Protein AF-A0A382IBW3-F1 (afdb_monomer)

Radius of gyration: 23.5 Å; Cα contacts (8 Å, |Δi|>4): 109; chains: 1; bounding box: 41×31×67 Å

Solvent-accessible surface area (backbone atoms only — not comparable to full-atom values): 7591 Å² total; per-residue (Å²): 132,86,70,84,77,86,42,58,63,42,94,81,32,75,59,44,98,86,70,44,69,40,61,47,77,66,56,49,70,69,58,8,51,48,45,8,62,78,67,75,42,59,65,67,54,11,40,55,37,27,43,69,71,44,50,81,84,43,45,59,57,68,79,59,68,46,67,89,78,70,56,69,70,66,66,77,42,88,63,37,59,59,53,50,53,54,49,51,51,34,61,76,69,68,48,90,46,72,70,86,51,53,92,49,74,68,27,48,51,52,40,52,50,53,53,51,51,36,50,75,74,74,41,86,69,84

InterPro domains:
  IPR038763 DHH phosphoesterase superfamily [SSF64182] (71-125)
  IPR051673 Single-stranded-DNA-specific exonuclease RecJ [PTHR30255] (20-125)

pLDDT: mean 91.4, std 11.99, range [34.56, 98.06]

Secondary structure (DSSP, 8-state):
------PPBSTT-SS-TTS---BPPP--HHHHHHHHHHTT--HHHHHHHHHTT--TTTHHHHHS--HHHHS--GGGSTTHHHHHHHHHHHHHTT--------SSHHHHHHHHHHHHHHHHTT----

Sequence (126 aa):
VIKDATGHKVFGVAQSISRKKWIERPYEPRAALGLAQQFNLPALMGRLLSSRGIDAEGVNSYLNPKLNTLLPDPLHLLGMKDGLNRLLDAVKKGQNIAVFGDYDVDGATSSALIYRYFLAIGIKIR

Foldseek 3Di:
DPDDQPADFPPPPCQDPVRDTRGDQDFDQVQLVVLCVVVVHDSVVSRVCRSVVHGNVRVCCVVPPDCVVPPDDCVVPPCPVVVVVVVVVCVVVVHAAEQAFDPDPVRVVVSVVVCVVCVVVVHHHD

Structure (mmCIF, N/CA/C/O backbone):
data_AF-A0A382IBW3-F1
#
_entry.id   AF-A0A382IBW3-F1
#
loop_
_atom_site.group_PDB
_atom_site.id
_atom_site.type_symbol
_atom_site.label_atom_id
_atom_site.label_alt_id
_atom_site.label_comp_id
_atom_site.label_asym_id
_atom_site.label_entity_id
_atom_site.label_seq_id
_atom_site.pdbx_PDB_ins_code
_atom_site.Cartn_x
_atom_site.Cartn_y
_atom_site.Cartn_z
_atom_site.occupancy
_atom_site.B_iso_or_equiv
_atom_site.auth_seq_id
_atom_site.auth_comp_id
_atom_site.auth_asym_id
_atom_site.auth_atom_id
_atom_site.pdbx_PDB_model_num
ATOM 1 N N . VAL A 1 1 ? 0.563 14.742 -15.117 1.00 34.56 1 VAL A N 1
ATOM 2 C CA . VAL A 1 1 ? 0.759 15.282 -16.484 1.00 34.56 1 VAL A CA 1
ATOM 3 C C . VAL A 1 1 ? 1.734 14.371 -17.212 1.00 34.56 1 VAL A C 1
ATOM 5 O O . VAL A 1 1 ? 2.926 14.422 -16.936 1.00 34.56 1 VAL A O 1
ATOM 8 N N . ILE A 1 2 ? 1.228 13.449 -18.034 1.00 38.47 2 ILE A N 1
ATOM 9 C CA . ILE A 1 2 ? 2.074 12.588 -18.872 1.00 38.47 2 ILE A CA 1
ATOM 10 C C . ILE A 1 2 ? 2.624 13.505 -19.966 1.00 38.47 2 ILE A C 1
ATOM 12 O O . ILE A 1 2 ? 1.882 13.880 -20.869 1.00 38.47 2 ILE A O 1
ATOM 16 N N . LYS A 1 3 ? 3.878 13.949 -19.816 1.00 36.84 3 LYS A N 1
ATOM 17 C CA . LYS A 1 3 ? 4.618 14.639 -20.882 1.00 36.84 3 LYS A CA 1
ATOM 18 C C . LYS A 1 3 ? 4.554 13.769 -22.138 1.00 36.84 3 LYS A C 1
ATOM 20 O O . LYS A 1 3 ? 4.667 12.551 -22.010 1.00 36.84 3 LYS A O 1
ATOM 25 N N . ASP A 1 4 ? 4.324 14.398 -23.289 1.00 41.97 4 ASP A N 1
ATOM 26 C CA . ASP A 1 4 ? 4.126 13.769 -24.597 1.00 41.97 4 ASP A CA 1
ATOM 27 C C . ASP A 1 4 ? 4.910 12.466 -24.750 1.00 41.97 4 ASP A C 1
ATOM 29 O O . ASP A 1 4 ? 6.131 12.455 -24.902 1.00 41.97 4 ASP A O 1
ATOM 33 N N . ALA A 1 5 ? 4.189 11.346 -24.677 1.00 48.56 5 ALA A N 1
ATOM 34 C CA . ALA A 1 5 ? 4.763 10.037 -24.901 1.00 48.56 5 ALA A CA 1
ATOM 35 C C . ALA A 1 5 ? 5.061 9.908 -26.399 1.00 48.56 5 ALA A C 1
ATOM 37 O O . ALA A 1 5 ? 4.234 9.435 -27.178 1.00 48.56 5 ALA A O 1
ATOM 38 N N . THR A 1 6 ? 6.272 10.294 -26.789 1.00 54.78 6 THR A N 1
ATOM 39 C CA . THR A 1 6 ? 6.933 9.969 -28.063 1.00 54.78 6 THR A CA 1
ATOM 40 C C . THR A 1 6 ? 7.249 8.468 -28.186 1.00 54.78 6 THR A C 1
ATOM 42 O O . THR A 1 6 ? 8.174 8.068 -28.886 1.00 54.78 6 THR A O 1
ATOM 45 N N . GLY A 1 7 ? 6.501 7.614 -27.480 1.00 63.50 7 GLY A N 1
ATOM 46 C CA . GLY A 1 7 ? 6.745 6.182 -27.407 1.00 63.50 7 GLY A CA 1
ATOM 47 C C . GLY A 1 7 ? 6.364 5.469 -28.701 1.00 63.50 7 GLY A C 1
ATOM 48 O O . GLY A 1 7 ? 5.449 5.874 -29.426 1.00 63.50 7 GLY A O 1
ATOM 49 N N . HIS A 1 8 ? 7.076 4.382 -28.979 1.00 75.62 8 HIS A N 1
ATOM 50 C CA . HIS A 1 8 ? 6.864 3.548 -30.154 1.00 75.62 8 HIS A CA 1
ATOM 51 C C . HIS A 1 8 ? 5.426 2.995 -30.173 1.00 75.62 8 HIS A C 1
ATOM 53 O O . HIS A 1 8 ? 4.948 2.424 -29.187 1.00 75.62 8 HIS A O 1
ATOM 59 N N . LYS A 1 9 ? 4.718 3.184 -31.295 1.00 85.44 9 LYS A N 1
ATOM 60 C CA . LYS A 1 9 ? 3.370 2.632 -31.498 1.00 85.44 9 LYS A CA 1
ATOM 61 C C . LYS A 1 9 ? 3.462 1.113 -31.589 1.00 85.44 9 LYS A C 1
ATOM 63 O O . LYS A 1 9 ? 4.294 0.591 -32.326 1.00 85.44 9 LYS A O 1
ATOM 68 N N . VAL A 1 10 ? 2.589 0.403 -30.888 1.00 86.56 10 VAL A N 1
ATOM 69 C CA . VAL A 1 10 ? 2.633 -1.067 -30.835 1.00 86.56 10 VAL A CA 1
ATOM 70 C C . VAL A 1 10 ? 1.550 -1.662 -31.727 1.00 86.56 10 VAL A C 1
ATOM 72 O O . VAL A 1 10 ? 0.471 -1.087 -31.872 1.00 86.56 10 VAL A O 1
ATOM 75 N N . PHE A 1 11 ? 1.848 -2.804 -32.352 1.00 87.31 11 PHE A N 1
ATOM 76 C CA . PHE A 1 11 ? 0.924 -3.564 -33.208 1.00 87.31 11 PHE A CA 1
ATOM 77 C C . PHE A 1 11 ? 0.314 -2.764 -34.374 1.00 87.31 11 PHE A C 1
ATOM 79 O O . PHE A 1 11 ? -0.774 -3.076 -34.844 1.00 87.31 11 PHE A O 1
ATOM 86 N N . GLY A 1 12 ? 0.982 -1.695 -34.822 1.00 84.00 12 GLY A N 1
ATOM 87 C CA . GLY A 1 12 ? 0.462 -0.808 -35.870 1.00 84.00 12 GLY A CA 1
ATOM 88 C C . GLY A 1 12 ? -0.753 0.030 -35.450 1.00 84.00 12 GLY A C 1
ATOM 89 O O . GLY A 1 12 ? -1.315 0.752 -36.273 1.00 84.00 12 GLY A O 1
ATOM 90 N N . VAL A 1 13 ? -1.158 -0.005 -34.175 1.00 86.12 13 VAL A N 1
ATOM 91 C CA . VAL A 1 13 ? -2.368 0.677 -33.698 1.00 86.12 13 VAL A CA 1
ATOM 92 C C . VAL A 1 13 ? -2.049 2.131 -33.350 1.00 86.12 13 VAL A C 1
ATOM 94 O O . VAL A 1 13 ? -1.813 2.505 -32.198 1.00 86.12 13 VAL A O 1
ATOM 97 N N . ALA A 1 14 ? -2.064 2.987 -34.374 1.00 84.62 14 ALA A N 1
ATOM 98 C CA . ALA A 1 14 ? -1.959 4.435 -34.195 1.00 84.62 14 ALA A CA 1
ATOM 99 C C . ALA A 1 14 ? -3.211 5.040 -33.532 1.00 84.62 14 ALA A C 1
ATOM 101 O O . ALA A 1 14 ? -3.095 6.040 -32.823 1.00 84.62 14 ALA A O 1
ATOM 102 N N . GLN A 1 15 ? -4.382 4.435 -33.751 1.00 90.06 15 GLN A N 1
ATOM 103 C CA . GLN A 1 15 ? -5.657 4.837 -33.165 1.00 90.06 15 GLN A CA 1
ATOM 104 C C . GLN A 1 15 ? -6.586 3.618 -33.062 1.00 90.06 15 GLN A C 1
ATOM 106 O O . GLN A 1 15 ? -6.853 2.955 -34.059 1.00 90.06 15 GLN A O 1
ATOM 111 N N . SER A 1 16 ? -7.0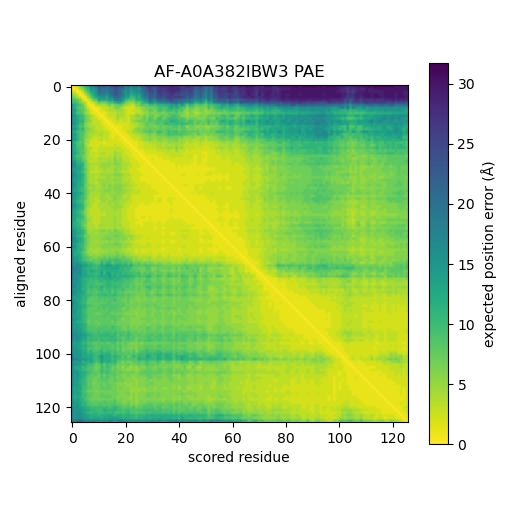63 3.310 -31.856 1.00 90.69 16 SER A N 1
ATOM 112 C CA . SER A 1 16 ? -8.048 2.250 -31.616 1.00 90.69 16 SER A CA 1
ATOM 113 C C . SER A 1 16 ? -9.466 2.699 -31.985 1.00 90.69 16 SER A C 1
ATOM 115 O O . SER A 1 16 ? -9.728 3.888 -32.174 1.00 90.69 16 SER A O 1
ATOM 117 N N . ILE A 1 17 ? -10.416 1.759 -31.965 1.00 92.81 17 ILE A N 1
ATOM 118 C CA . ILE A 1 17 ? -11.850 2.040 -32.160 1.00 92.81 17 ILE A CA 1
ATOM 119 C C . ILE A 1 17 ? -12.394 3.061 -31.139 1.00 92.81 17 ILE A C 1
ATOM 121 O O . ILE A 1 17 ? -13.223 3.904 -31.462 1.00 92.81 17 ILE A O 1
ATOM 125 N N . SER A 1 18 ? -11.849 3.054 -29.918 1.00 94.31 18 SER A N 1
ATOM 126 C CA . SER A 1 18 ? -12.145 4.003 -28.836 1.00 94.31 18 SER A CA 1
ATOM 127 C C . SER A 1 18 ? -11.257 5.257 -28.859 1.00 94.31 18 SER A C 1
ATOM 129 O O . SER A 1 18 ? -11.183 5.992 -27.872 1.00 94.31 18 SER A O 1
ATOM 131 N N . ARG A 1 19 ? -10.563 5.510 -29.978 1.00 91.69 19 ARG A N 1
ATOM 132 C CA . ARG A 1 19 ? -9.650 6.644 -30.208 1.00 91.69 19 ARG A CA 1
ATOM 133 C C . ARG A 1 19 ? -8.458 6.708 -29.241 1.00 91.69 19 ARG A C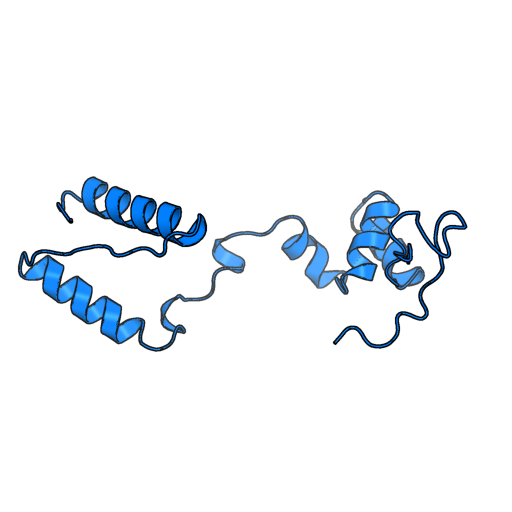 1
ATOM 135 O O . ARG A 1 19 ? -7.919 7.785 -28.992 1.00 91.69 19 ARG A O 1
ATOM 142 N N . LYS A 1 20 ? -8.021 5.570 -28.698 1.00 90.00 20 LYS A N 1
ATOM 143 C CA . LYS A 1 20 ? -6.830 5.465 -27.835 1.00 90.00 20 LYS A CA 1
ATOM 144 C C . LYS A 1 20 ? -5.596 5.085 -28.654 1.00 90.00 20 LYS A C 1
ATOM 146 O O . LYS A 1 20 ? -5.701 4.396 -29.663 1.00 90.00 20 LYS A O 1
ATOM 151 N N . LYS A 1 21 ? -4.418 5.518 -28.204 1.00 89.94 21 LYS A N 1
ATOM 152 C CA . LYS A 1 21 ? -3.123 5.141 -28.791 1.00 89.94 21 LYS A CA 1
ATOM 153 C C . LYS A 1 21 ? -2.534 3.974 -28.007 1.00 89.94 21 LYS A C 1
ATOM 155 O O . LYS A 1 21 ? -2.599 3.981 -26.779 1.00 89.94 21 LYS A O 1
ATOM 160 N N . TRP A 1 22 ? -1.956 3.004 -28.705 1.00 91.75 22 TRP A N 1
ATOM 161 C CA . TRP A 1 22 ? -1.236 1.898 -28.078 1.00 91.75 22 TRP A CA 1
ATOM 162 C C . TRP A 1 22 ? 0.251 2.214 -28.139 1.00 91.75 22 TRP A C 1
ATOM 164 O O . TRP A 1 22 ? 0.852 2.213 -29.212 1.00 91.75 22 TRP A O 1
ATOM 174 N N . ILE A 1 23 ? 0.814 2.559 -26.987 1.00 90.88 23 ILE A N 1
ATOM 175 C CA . ILE A 1 23 ? 2.178 3.066 -26.868 1.00 90.88 23 ILE A CA 1
ATOM 176 C C . ILE A 1 23 ? 2.949 2.130 -25.952 1.00 90.88 23 ILE A C 1
ATOM 178 O O . ILE A 1 23 ? 2.485 1.813 -24.854 1.00 90.88 23 ILE A O 1
ATOM 182 N N . GLU A 1 24 ? 4.122 1.693 -26.399 1.00 88.62 24 GLU A N 1
ATOM 183 C CA . GLU A 1 24 ? 5.020 0.927 -25.549 1.00 88.62 24 GLU A CA 1
ATOM 184 C C . GLU A 1 24 ? 5.616 1.834 -24.476 1.00 88.62 24 GLU A C 1
ATOM 186 O O . GLU A 1 24 ? 6.072 2.947 -24.758 1.00 88.62 24 GLU A O 1
ATOM 191 N N . ARG A 1 25 ? 5.628 1.355 -23.230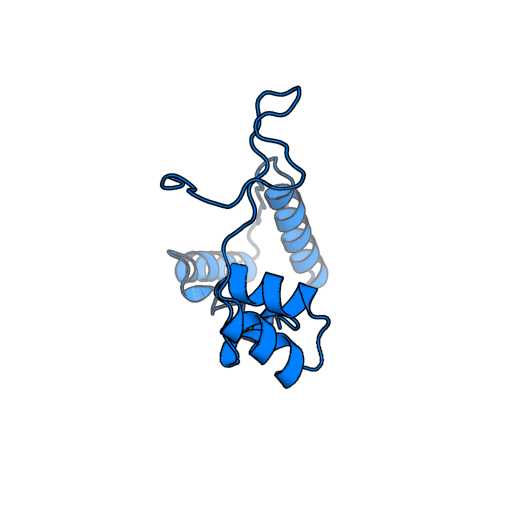 1.00 90.94 25 ARG A N 1
ATOM 192 C CA . ARG A 1 25 ? 6.319 2.060 -22.156 1.00 90.94 25 ARG A CA 1
ATOM 193 C C . ARG A 1 25 ? 7.828 2.021 -22.443 1.00 90.94 25 ARG A C 1
ATOM 195 O O . ARG A 1 25 ? 8.355 0.922 -22.623 1.00 90.94 25 ARG A O 1
ATOM 202 N N . PRO A 1 26 ? 8.524 3.172 -22.483 1.00 92.00 26 PRO A N 1
ATOM 203 C CA . PRO A 1 26 ? 9.956 3.197 -22.754 1.00 92.00 26 PRO A CA 1
ATOM 204 C C . PRO A 1 26 ? 10.725 2.429 -21.674 1.00 92.00 26 PRO A C 1
ATOM 206 O O . PRO A 1 26 ? 10.319 2.399 -20.510 1.00 92.00 26 PRO A O 1
ATOM 209 N N . TYR A 1 27 ? 11.826 1.803 -22.075 1.00 94.00 27 TYR A N 1
ATOM 210 C CA . TYR A 1 27 ? 12.746 1.068 -21.212 1.00 94.00 27 TYR A CA 1
ATOM 211 C C . TYR A 1 27 ? 14.155 1.133 -21.805 1.00 94.00 27 TYR A C 1
ATOM 213 O O . TYR A 1 27 ? 14.305 1.349 -23.006 1.00 94.00 27 TYR A O 1
ATOM 221 N N . GLU A 1 28 ? 15.172 0.897 -20.980 1.00 95.56 28 GLU A N 1
ATOM 222 C CA . GLU A 1 28 ? 16.572 0.876 -21.406 1.00 95.56 28 GLU A CA 1
ATOM 223 C C . GLU A 1 28 ? 16.981 -0.550 -21.804 1.00 95.56 28 GLU A C 1
ATOM 225 O O . GLU A 1 28 ? 17.080 -1.417 -20.929 1.00 95.56 28 GLU A O 1
ATOM 230 N N . PRO A 1 29 ? 17.237 -0.853 -23.095 1.00 95.38 29 PRO A N 1
ATOM 231 C CA . PRO A 1 29 ? 17.435 -2.232 -23.547 1.00 95.38 29 PRO A CA 1
ATOM 232 C C . PRO A 1 29 ? 18.622 -2.942 -22.896 1.00 95.38 29 PRO A C 1
ATOM 234 O O . PRO A 1 29 ? 18.529 -4.127 -22.574 1.00 95.38 29 PRO A O 1
ATOM 237 N N . ARG A 1 30 ? 19.724 -2.217 -22.666 1.00 96.50 30 ARG A N 1
ATOM 238 C CA . ARG A 1 30 ? 20.919 -2.768 -22.009 1.00 96.50 30 ARG A CA 1
ATOM 239 C C . ARG A 1 30 ? 20.645 -3.105 -20.547 1.00 96.50 30 ARG A C 1
ATOM 241 O O . ARG A 1 30 ? 20.981 -4.201 -20.111 1.00 96.50 30 ARG A O 1
ATOM 248 N N . ALA A 1 31 ? 19.990 -2.196 -19.824 1.00 95.88 31 ALA A N 1
ATOM 249 C CA . ALA A 1 31 ? 19.590 -2.436 -18.443 1.00 95.88 31 ALA A CA 1
ATOM 250 C C . ALA A 1 31 ? 18.609 -3.613 -18.362 1.00 95.88 31 ALA A C 1
ATOM 252 O O . ALA A 1 31 ? 18.826 -4.536 -17.589 1.00 95.88 31 ALA A O 1
ATOM 253 N N . ALA A 1 32 ? 17.585 -3.644 -19.218 1.00 97.44 32 ALA A N 1
ATOM 254 C CA . ALA A 1 32 ? 16.610 -4.730 -19.267 1.00 97.44 32 ALA A CA 1
ATOM 255 C C . ALA A 1 32 ? 17.249 -6.109 -19.488 1.00 97.44 32 ALA A C 1
ATOM 257 O O . ALA A 1 32 ? 16.889 -7.064 -18.799 1.00 97.44 32 ALA A O 1
ATOM 258 N N . LEU A 1 33 ? 18.196 -6.219 -20.428 1.00 97.88 33 LEU A N 1
ATOM 259 C CA . LEU A 1 33 ? 18.924 -7.466 -20.669 1.00 97.88 33 LEU A CA 1
ATOM 260 C C . LEU A 1 33 ? 19.786 -7.856 -19.462 1.00 97.88 33 LEU A C 1
ATOM 262 O O . LEU A 1 33 ? 19.750 -9.014 -19.048 1.00 97.88 33 LEU A O 1
ATOM 266 N N . GLY A 1 34 ? 20.502 -6.890 -18.877 1.00 97.56 34 GLY A N 1
ATOM 267 C CA . GLY A 1 34 ? 21.316 -7.106 -17.681 1.00 97.56 34 GLY A CA 1
ATOM 268 C C . GLY A 1 34 ? 20.490 -7.622 -16.503 1.00 97.56 34 GLY A C 1
ATOM 269 O O . GLY A 1 34 ? 20.847 -8.632 -15.906 1.00 97.56 34 GLY A O 1
ATOM 270 N N . LEU A 1 35 ? 19.333 -7.007 -16.233 1.00 98.00 35 LEU A N 1
ATOM 271 C CA . LEU A 1 35 ? 18.409 -7.449 -15.183 1.00 98.00 35 LEU A CA 1
ATOM 272 C C . LEU A 1 35 ? 17.870 -8.860 -15.449 1.00 98.00 35 LEU A C 1
ATOM 274 O O . LEU A 1 35 ? 17.803 -9.677 -14.534 1.00 98.00 35 LEU A O 1
ATOM 278 N N . ALA A 1 36 ? 17.498 -9.171 -16.695 1.00 98.06 36 ALA A N 1
ATOM 279 C CA . ALA A 1 36 ? 17.011 -10.504 -17.043 1.00 98.06 36 ALA A CA 1
ATOM 280 C C . ALA A 1 36 ? 18.077 -11.583 -16.791 1.00 98.06 36 ALA A C 1
ATOM 282 O O . ALA A 1 36 ? 17.784 -12.609 -16.183 1.00 98.06 36 ALA A O 1
ATOM 283 N N . GLN A 1 37 ? 19.319 -11.333 -17.208 1.00 97.75 37 GLN A N 1
ATOM 284 C CA . GLN A 1 37 ? 20.427 -12.273 -17.032 1.00 97.75 37 GLN A CA 1
ATOM 285 C C . GLN A 1 37 ? 20.844 -12.408 -15.565 1.00 97.75 37 GLN A C 1
ATOM 287 O O . GLN A 1 37 ? 20.929 -13.522 -15.055 1.00 97.75 37 GLN A O 1
ATOM 292 N N . GLN A 1 38 ? 21.061 -11.285 -14.876 1.00 97.62 38 GLN A N 1
ATOM 293 C CA . GLN A 1 38 ? 21.551 -11.258 -13.497 1.00 97.62 38 GLN A CA 1
ATOM 294 C C . GLN A 1 38 ? 20.605 -11.968 -12.524 1.00 97.62 38 GLN A C 1
ATOM 296 O O . GLN A 1 38 ? 21.063 -12.647 -11.608 1.00 97.62 38 GLN A O 1
ATOM 301 N N . PHE A 1 39 ? 19.293 -11.825 -12.722 1.00 97.19 39 PHE A N 1
ATOM 302 C CA . PHE A 1 39 ? 18.279 -12.386 -11.828 1.00 97.19 39 PHE A CA 1
ATOM 303 C C . PHE A 1 39 ? 17.628 -13.665 -12.375 1.00 97.19 39 PHE A C 1
ATOM 305 O O . PHE A 1 39 ? 16.637 -14.126 -11.812 1.00 97.19 39 PHE A O 1
ATOM 312 N N . ASN A 1 40 ? 18.172 -14.241 -13.456 1.00 97.31 40 ASN A N 1
ATOM 313 C CA . ASN A 1 40 ? 17.633 -15.423 -14.137 1.00 97.31 40 ASN A CA 1
ATOM 314 C C . ASN A 1 40 ? 16.123 -15.302 -14.439 1.00 97.31 40 ASN A C 1
ATOM 316 O O . ASN A 1 40 ? 15.326 -16.204 -14.170 1.00 97.31 40 ASN A O 1
ATOM 320 N N . LEU A 1 41 ? 15.721 -14.140 -14.958 1.00 97.00 41 LEU A N 1
ATOM 321 C CA . LEU A 1 41 ? 14.336 -13.810 -15.274 1.00 97.00 41 LEU A CA 1
ATOM 322 C C . LEU A 1 41 ? 14.080 -13.914 -16.785 1.00 97.00 41 LEU A C 1
ATOM 324 O O . LEU A 1 41 ? 14.976 -13.652 -17.592 1.00 97.00 41 LEU A O 1
ATOM 328 N N . PRO A 1 42 ? 12.833 -14.185 -17.209 1.00 97.94 42 PRO A N 1
ATOM 329 C CA . PRO A 1 42 ? 12.449 -14.051 -18.609 1.00 97.94 42 PRO A CA 1
ATOM 330 C C . PRO A 1 42 ? 12.764 -12.650 -19.154 1.00 97.94 42 PRO A C 1
ATOM 332 O O . PRO A 1 42 ? 12.580 -11.651 -18.457 1.00 97.94 42 PRO A O 1
ATOM 335 N N . ALA A 1 43 ? 13.142 -12.544 -20.432 1.00 96.38 43 ALA A N 1
ATOM 336 C CA . ALA A 1 43 ? 13.485 -11.260 -21.060 1.00 96.38 43 ALA A CA 1
ATOM 337 C C . ALA A 1 43 ? 12.381 -10.193 -20.905 1.00 96.38 43 ALA A C 1
ATOM 339 O O . ALA A 1 43 ? 12.666 -9.013 -20.702 1.00 96.38 43 ALA A O 1
ATOM 340 N N . LEU A 1 44 ? 11.108 -10.609 -20.938 1.00 95.62 44 LEU A N 1
ATOM 341 C CA . LEU A 1 44 ? 9.969 -9.723 -20.694 1.00 95.62 44 LEU A CA 1
ATOM 342 C C . LEU A 1 44 ? 10.008 -9.092 -19.293 1.00 95.62 44 LEU A C 1
ATOM 344 O O . LEU A 1 44 ? 9.707 -7.910 -19.156 1.00 95.62 44 LEU A O 1
ATOM 348 N N . MET A 1 45 ? 10.417 -9.842 -18.269 1.00 97.31 45 MET A N 1
ATOM 349 C CA . MET A 1 45 ? 10.527 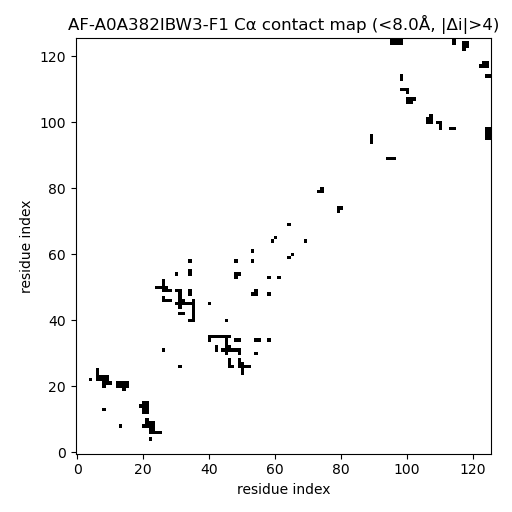-9.328 -16.902 1.00 97.31 45 MET A CA 1
ATOM 350 C C . MET A 1 45 ? 11.627 -8.275 -16.789 1.00 97.31 45 MET A C 1
ATOM 352 O O . MET A 1 45 ? 11.382 -7.219 -16.214 1.00 97.31 45 MET A O 1
ATOM 356 N N . GLY A 1 46 ? 12.789 -8.494 -17.413 1.00 97.50 46 GLY A N 1
ATOM 357 C CA . GLY A 1 46 ? 13.848 -7.481 -17.476 1.00 97.50 46 GLY A CA 1
ATOM 358 C C . GLY A 1 46 ? 13.379 -6.176 -18.132 1.00 97.50 46 GLY A C 1
ATOM 359 O O . GLY A 1 46 ? 13.610 -5.088 -17.601 1.00 97.50 46 GLY A O 1
ATOM 360 N N . ARG A 1 47 ? 12.625 -6.271 -19.239 1.00 96.25 47 ARG A N 1
ATOM 361 C CA . ARG A 1 47 ? 12.001 -5.105 -19.900 1.00 96.25 47 ARG A CA 1
ATOM 362 C C . ARG A 1 47 ? 11.007 -4.394 -18.983 1.00 96.25 47 ARG A C 1
ATOM 364 O O . ARG A 1 47 ? 11.037 -3.171 -18.870 1.00 96.25 47 ARG A O 1
ATOM 371 N N . LEU A 1 48 ? 10.146 -5.152 -18.305 1.00 96.44 48 LEU A N 1
ATOM 372 C CA . LEU A 1 48 ? 9.142 -4.624 -17.384 1.00 96.44 48 LEU A CA 1
ATOM 373 C C . LEU A 1 48 ? 9.762 -3.921 -16.171 1.00 96.44 48 LEU A C 1
ATOM 375 O O . LEU A 1 48 ? 9.244 -2.875 -15.774 1.00 96.44 48 LEU A O 1
ATOM 379 N N . LEU A 1 49 ? 10.843 -4.463 -15.609 1.00 97.44 49 LEU A N 1
ATOM 380 C CA . LEU A 1 49 ? 11.586 -3.862 -14.498 1.00 97.44 49 LEU A CA 1
ATOM 381 C C . LEU A 1 49 ? 12.260 -2.557 -14.936 1.00 97.44 49 LEU A C 1
ATOM 383 O O . LEU A 1 49 ? 12.007 -1.509 -14.341 1.00 97.44 49 LEU A O 1
ATOM 387 N N . SER A 1 50 ? 12.994 -2.585 -16.053 1.00 97.00 50 SER A N 1
ATOM 388 C CA . SER A 1 50 ? 13.632 -1.388 -16.612 1.00 97.00 50 SER A CA 1
ATOM 389 C C . SER A 1 50 ? 12.613 -0.294 -16.960 1.00 97.00 50 SER A C 1
ATOM 391 O O . SER A 1 50 ? 12.811 0.865 -16.607 1.00 97.00 50 SER A O 1
ATOM 393 N N . SER A 1 51 ? 11.463 -0.651 -17.548 1.00 96.00 51 SER A N 1
ATOM 394 C CA . SER A 1 51 ? 10.392 0.313 -17.864 1.00 96.00 51 SER A CA 1
ATOM 395 C C . SER A 1 51 ? 9.777 0.990 -16.630 1.00 96.00 51 SER A C 1
ATOM 397 O O . SER A 1 51 ? 9.144 2.048 -16.725 1.00 96.00 51 SER A O 1
ATOM 399 N N . ARG A 1 52 ? 9.923 0.363 -15.458 1.00 95.88 52 ARG A N 1
ATOM 400 C CA . ARG A 1 52 ? 9.467 0.881 -14.165 1.00 95.88 52 ARG A CA 1
ATOM 401 C C . ARG A 1 52 ? 10.565 1.629 -13.408 1.00 95.88 52 ARG A C 1
ATOM 403 O O . ARG A 1 52 ? 10.282 2.118 -12.322 1.00 95.88 52 ARG A O 1
ATOM 410 N N . GLY A 1 53 ? 11.763 1.754 -13.984 1.00 96.00 53 GLY A N 1
ATOM 411 C CA . GLY A 1 53 ? 12.905 2.402 -13.339 1.00 96.00 53 GLY A CA 1
ATOM 412 C C . GLY A 1 53 ? 13.501 1.577 -12.200 1.00 96.00 53 GLY A C 1
ATOM 413 O O . GLY A 1 53 ? 14.135 2.147 -11.323 1.00 96.00 53 GLY A O 1
ATOM 414 N N . ILE A 1 54 ? 13.269 0.261 -12.189 1.00 97.25 54 ILE A N 1
ATOM 415 C CA . ILE A 1 54 ? 13.864 -0.640 -11.203 1.00 97.25 54 ILE A CA 1
ATOM 416 C C . ILE A 1 54 ? 15.254 -1.032 -11.697 1.00 97.25 54 ILE A C 1
ATOM 418 O O . ILE A 1 54 ? 15.389 -1.599 -12.785 1.00 97.25 54 ILE A O 1
ATOM 422 N N . ASP A 1 55 ? 16.270 -0.707 -10.908 1.00 95.88 55 ASP A N 1
ATOM 423 C CA . ASP A 1 55 ? 17.655 -1.111 -11.121 1.00 95.88 55 ASP A CA 1
ATOM 424 C C . ASP A 1 55 ? 17.949 -2.466 -10.460 1.00 95.88 55 ASP A C 1
ATOM 426 O O . ASP A 1 55 ? 17.065 -3.106 -9.887 1.00 95.88 55 ASP A O 1
ATOM 430 N N . ALA A 1 56 ? 19.197 -2.927 -10.573 1.00 96.25 56 ALA A N 1
ATOM 431 C CA . ALA A 1 56 ? 19.614 -4.213 -10.023 1.00 96.25 56 ALA A CA 1
ATOM 432 C C . ALA A 1 56 ? 19.410 -4.283 -8.499 1.00 96.25 56 ALA A C 1
ATOM 434 O O . ALA A 1 56 ? 18.988 -5.316 -7.983 1.00 96.25 56 ALA A O 1
ATOM 435 N N . GL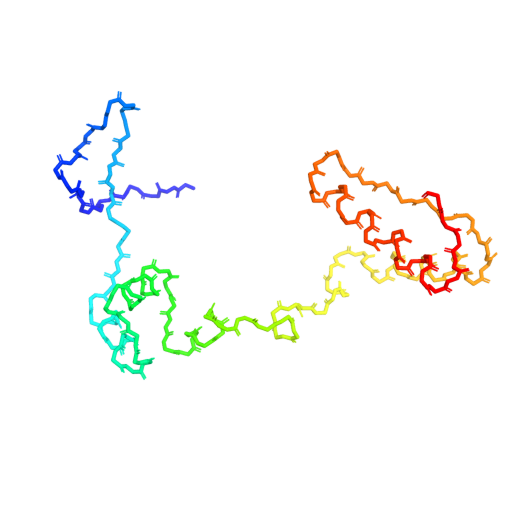U A 1 57 ? 19.655 -3.185 -7.785 1.00 95.81 57 GLU A N 1
ATOM 436 C CA . GLU A 1 57 ? 19.500 -3.113 -6.329 1.00 95.81 57 GLU A CA 1
ATOM 437 C C . GLU A 1 57 ? 18.024 -3.229 -5.915 1.00 95.81 57 GLU A C 1
ATOM 439 O O . GLU A 1 57 ? 17.690 -3.904 -4.936 1.00 95.81 57 GLU A O 1
ATOM 444 N N . GLY A 1 58 ? 17.118 -2.645 -6.702 1.00 95.00 58 GLY A N 1
ATOM 445 C CA . GLY A 1 58 ? 15.681 -2.659 -6.454 1.00 95.00 58 GLY A CA 1
ATOM 446 C C . GLY A 1 58 ? 14.953 -3.952 -6.839 1.00 95.00 58 GLY A C 1
ATOM 447 O O . GLY A 1 58 ? 13.821 -4.147 -6.387 1.00 95.00 58 GLY A O 1
ATOM 448 N N . VAL A 1 59 ? 15.546 -4.849 -7.642 1.00 96.44 59 VAL A N 1
ATOM 449 C CA . VAL A 1 59 ? 14.828 -6.024 -8.191 1.00 96.44 59 VAL A CA 1
ATOM 450 C C . VAL A 1 59 ? 14.219 -6.894 -7.101 1.00 96.44 59 VAL A C 1
ATOM 452 O O . VAL A 1 59 ? 13.035 -7.228 -7.171 1.00 96.44 59 VAL A O 1
ATOM 455 N N . ASN A 1 60 ? 15.006 -7.270 -6.092 1.00 94.00 60 ASN A N 1
ATOM 456 C CA . ASN A 1 60 ? 14.518 -8.191 -5.071 1.00 94.00 60 ASN A CA 1
ATOM 457 C C . ASN A 1 60 ? 13.425 -7.548 -4.207 1.00 94.00 60 ASN A C 1
ATOM 459 O O . ASN A 1 60 ? 12.412 -8.184 -3.937 1.00 94.00 60 ASN A O 1
ATOM 463 N N . SER A 1 61 ? 13.588 -6.275 -3.837 1.00 93.44 61 SER A N 1
ATOM 464 C CA . SER A 1 61 ? 12.575 -5.520 -3.088 1.00 93.44 61 SER A CA 1
ATOM 465 C C . SER A 1 61 ? 11.273 -5.358 -3.876 1.00 93.44 61 SER A C 1
ATOM 467 O O . SER A 1 61 ? 10.194 -5.367 -3.287 1.00 93.44 61 SER A O 1
ATOM 469 N N . TYR A 1 62 ? 11.365 -5.240 -5.203 1.00 94.69 62 TYR A N 1
ATOM 470 C CA . TYR A 1 62 ? 10.209 -5.107 -6.083 1.00 94.69 62 TYR A CA 1
ATOM 471 C C . TYR A 1 62 ? 9.472 -6.435 -6.314 1.00 94.69 62 TYR A C 1
ATOM 473 O O . TYR A 1 62 ? 8.244 -6.470 -6.272 1.00 94.69 62 TYR A O 1
ATOM 481 N N . LEU A 1 63 ? 10.204 -7.524 -6.574 1.00 94.81 63 LEU A N 1
ATOM 482 C CA . LEU A 1 63 ? 9.617 -8.838 -6.868 1.00 94.81 63 LEU A CA 1
ATOM 483 C C . LEU A 1 63 ? 9.206 -9.608 -5.609 1.00 94.81 63 LEU A C 1
ATOM 485 O O . LEU A 1 63 ? 8.249 -10.375 -5.658 1.00 94.81 63 LEU A O 1
ATOM 489 N N . ASN A 1 64 ? 9.901 -9.389 -4.492 1.00 93.19 64 ASN A N 1
ATOM 490 C CA . ASN A 1 64 ? 9.653 -10.047 -3.212 1.00 93.19 64 ASN A CA 1
ATOM 491 C C . ASN A 1 64 ? 9.440 -9.007 -2.097 1.00 93.19 64 ASN A C 1
ATOM 493 O O . ASN A 1 64 ? 10.219 -8.956 -1.136 1.00 93.19 64 ASN A O 1
ATOM 497 N N . PRO A 1 65 ? 8.400 -8.158 -2.207 1.00 93.25 65 PRO A N 1
ATOM 498 C CA . PRO A 1 65 ? 8.137 -7.115 -1.230 1.00 93.25 65 PRO A CA 1
ATOM 499 C C . PRO A 1 65 ? 7.838 -7.731 0.140 1.00 93.25 65 PRO A C 1
ATOM 501 O O . PRO A 1 65 ? 6.977 -8.602 0.275 1.00 93.25 65 PRO A O 1
ATOM 504 N N . LYS A 1 66 ? 8.527 -7.257 1.181 1.00 90.88 66 LYS A N 1
ATOM 505 C CA . LYS A 1 66 ? 8.259 -7.659 2.567 1.00 90.88 66 LYS A CA 1
ATOM 506 C C . LYS A 1 66 ? 7.622 -6.512 3.333 1.00 90.88 66 LYS A C 1
ATOM 508 O O . LYS A 1 66 ? 8.150 -5.401 3.336 1.00 90.88 66 LYS A O 1
ATOM 513 N N . LEU A 1 67 ? 6.531 -6.800 4.047 1.00 88.31 67 LEU A N 1
ATOM 514 C CA . LEU A 1 67 ? 5.822 -5.801 4.858 1.00 88.31 67 LEU A CA 1
ATOM 515 C C . LEU A 1 67 ? 6.750 -5.126 5.873 1.00 88.31 67 LEU A C 1
ATOM 517 O O . LEU A 1 67 ? 6.731 -3.911 5.993 1.00 88.31 67 LEU A O 1
ATOM 521 N N . ASN A 1 68 ? 7.621 -5.892 6.533 1.00 84.00 68 ASN A N 1
ATOM 522 C CA . ASN A 1 68 ? 8.564 -5.361 7.522 1.00 84.00 68 ASN A CA 1
ATOM 523 C C . ASN A 1 68 ? 9.631 -4.412 6.946 1.00 84.00 68 ASN A C 1
ATOM 525 O O . ASN A 1 68 ? 10.297 -3.728 7.711 1.00 84.00 68 ASN A O 1
ATOM 529 N N . THR A 1 69 ? 9.828 -4.414 5.626 1.00 84.44 69 THR A N 1
ATOM 530 C CA . THR A 1 69 ? 10.821 -3.579 4.939 1.00 84.44 69 THR A CA 1
ATOM 531 C C . THR A 1 69 ? 10.155 -2.377 4.272 1.00 84.44 69 THR A C 1
ATOM 533 O O . THR A 1 69 ? 10.769 -1.324 4.153 1.00 84.44 69 THR A O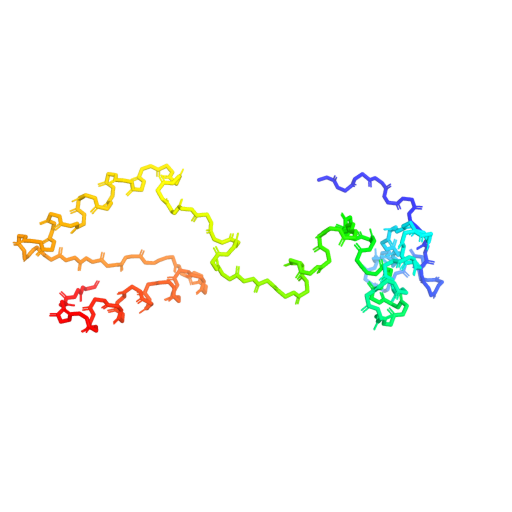 1
ATOM 536 N N . LEU A 1 70 ? 8.903 -2.528 3.827 1.00 86.88 70 LEU A N 1
ATOM 537 C CA . LEU A 1 70 ? 8.194 -1.516 3.041 1.00 86.88 70 LEU A CA 1
ATOM 538 C C . LEU A 1 70 ? 7.191 -0.687 3.839 1.00 86.88 70 LEU A C 1
ATOM 540 O O . LEU A 1 70 ? 6.804 0.381 3.372 1.00 86.88 70 LEU A O 1
ATOM 544 N N . LEU A 1 71 ? 6.747 -1.157 5.006 1.00 87.88 71 LEU A N 1
ATOM 545 C CA . LEU A 1 71 ? 5.893 -0.364 5.882 1.00 87.88 71 LEU A CA 1
ATOM 546 C C . LEU A 1 71 ? 6.773 0.526 6.772 1.00 87.88 71 LEU A C 1
ATOM 548 O O . LEU A 1 71 ? 7.475 -0.007 7.635 1.00 87.88 71 LEU A O 1
ATOM 552 N N . PRO A 1 72 ? 6.765 1.859 6.582 1.00 86.38 72 PRO A N 1
ATOM 553 C CA . PRO A 1 72 ? 7.460 2.766 7.485 1.00 86.38 72 PRO A CA 1
ATOM 554 C C . PRO A 1 72 ? 6.803 2.753 8.868 1.00 86.38 72 PRO A C 1
ATOM 556 O O . PRO A 1 72 ? 5.652 2.337 9.022 1.00 86.38 72 PRO A O 1
ATOM 559 N N . ASP A 1 73 ? 7.519 3.263 9.871 1.00 90.50 73 ASP A N 1
ATOM 560 C CA . ASP A 1 73 ? 6.950 3.477 11.202 1.00 90.50 73 ASP A CA 1
ATOM 561 C C . ASP A 1 73 ? 5.695 4.360 11.086 1.00 90.50 73 ASP A C 1
ATOM 563 O O . ASP A 1 73 ? 5.824 5.524 10.703 1.00 90.50 73 ASP A O 1
ATOM 567 N N . PRO A 1 74 ? 4.483 3.873 11.421 1.00 91.06 74 PRO A N 1
ATOM 568 C CA . PRO A 1 74 ? 3.253 4.647 11.274 1.00 91.06 74 PRO A CA 1
ATOM 569 C C . PRO A 1 74 ? 3.267 5.961 12.065 1.00 91.06 74 PRO A C 1
ATOM 571 O O . PRO A 1 74 ? 2.528 6.875 11.704 1.00 91.06 74 PRO A O 1
ATOM 574 N N . LEU A 1 75 ? 4.125 6.111 13.083 1.00 94.19 75 LEU A N 1
ATOM 575 C CA . LEU A 1 75 ? 4.271 7.353 13.848 1.00 94.19 75 LEU A CA 1
ATOM 576 C C . LEU A 1 75 ? 4.764 8.548 13.016 1.00 94.19 75 LEU A C 1
ATOM 578 O O . LEU A 1 75 ? 4.601 9.683 13.460 1.00 94.19 75 LEU A O 1
ATOM 582 N N . HIS A 1 76 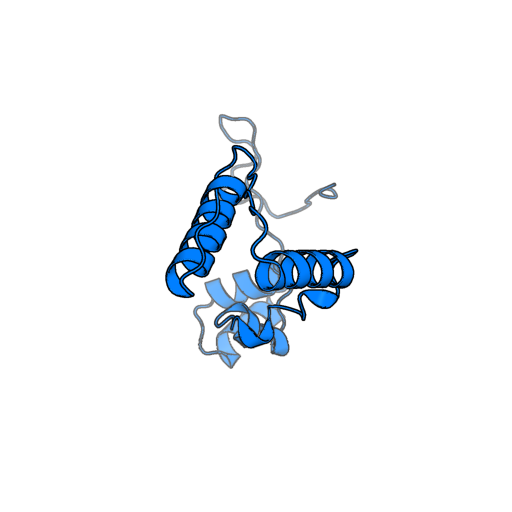? 5.314 8.324 11.818 1.00 92.81 76 HIS A N 1
ATOM 583 C CA . HIS A 1 76 ? 5.643 9.405 10.879 1.00 92.81 76 HIS A CA 1
ATOM 584 C C . HIS A 1 76 ? 4.401 10.110 10.298 1.00 92.81 76 HIS A C 1
ATOM 586 O O . HIS A 1 76 ? 4.520 11.210 9.758 1.00 92.81 76 HIS A O 1
ATOM 592 N N . LEU A 1 77 ? 3.217 9.490 10.387 1.00 94.69 77 LEU A N 1
ATOM 593 C CA . LEU A 1 77 ? 1.973 10.080 9.906 1.00 94.69 77 LEU A CA 1
ATOM 594 C C . LEU A 1 77 ? 1.568 11.251 10.808 1.00 94.69 77 LEU A C 1
ATOM 596 O O . LEU A 1 77 ? 1.575 11.153 12.038 1.00 94.69 77 LEU A O 1
ATOM 600 N N . LEU A 1 78 ? 1.188 12.368 10.184 1.00 96.88 78 LEU A N 1
ATOM 601 C CA . LEU A 1 78 ? 0.793 13.584 10.889 1.00 96.88 78 LEU A CA 1
ATOM 602 C C . LEU A 1 78 ? -0.332 13.286 11.895 1.00 96.88 78 LEU A C 1
ATOM 604 O O . LEU A 1 78 ? -1.374 12.747 11.532 1.00 96.88 78 LEU A O 1
ATOM 608 N N . GLY A 1 79 ? -0.112 13.6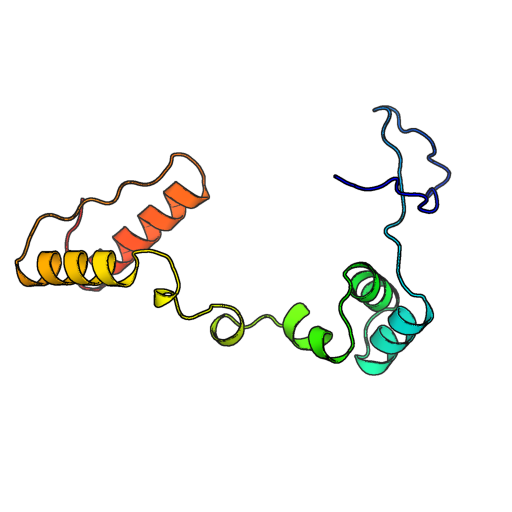34 13.165 1.00 96.50 79 GLY A N 1
ATOM 609 C CA . GLY A 1 79 ? -1.085 13.436 14.246 1.00 96.50 79 GLY A CA 1
ATOM 610 C C . GLY A 1 79 ? -1.221 11.996 14.759 1.00 96.50 79 GLY A C 1
ATOM 611 O O . GLY A 1 79 ? -1.994 11.764 15.689 1.00 96.50 79 GLY A O 1
ATOM 612 N N . MET A 1 80 ? -0.464 11.027 14.227 1.00 96.56 80 MET A N 1
ATOM 613 C CA . MET A 1 80 ? -0.591 9.619 14.628 1.00 96.56 80 MET A CA 1
ATOM 614 C C . MET A 1 80 ? -0.286 9.403 16.110 1.00 96.56 80 MET A C 1
ATOM 616 O O . MET A 1 80 ? -1.016 8.695 16.801 1.00 96.56 80 MET A O 1
ATOM 620 N N . LYS A 1 81 ? 0.769 10.044 16.622 1.00 97.00 81 LYS A N 1
ATOM 621 C CA . LYS A 1 81 ? 1.158 9.929 18.033 1.00 97.00 81 LYS A CA 1
ATOM 622 C C . LYS A 1 81 ? 0.054 10.423 18.972 1.00 97.00 81 LYS A C 1
ATOM 624 O O . LYS A 1 81 ? -0.256 9.756 19.956 1.00 97.00 81 LYS A O 1
ATOM 629 N N . ASP A 1 82 ? -0.563 11.557 18.654 1.00 97.38 82 ASP A N 1
ATOM 630 C CA . ASP A 1 82 ? -1.623 12.144 19.476 1.00 97.38 82 ASP A CA 1
ATOM 631 C C . ASP A 1 82 ? -2.911 11.315 19.403 1.00 97.38 82 ASP A C 1
ATOM 633 O O . ASP A 1 82 ? -3.522 11.029 20.437 1.00 97.38 82 ASP A O 1
ATOM 637 N N . GLY A 1 83 ? -3.274 10.843 18.204 1.00 96.19 83 GLY A N 1
ATOM 638 C CA . GLY A 1 83 ? -4.401 9.931 17.999 1.00 96.19 83 GLY A CA 1
ATOM 639 C C . GLY A 1 83 ? -4.234 8.614 18.759 1.00 96.19 83 GLY A C 1
ATOM 640 O O . GLY A 1 83 ? -5.154 8.180 19.457 1.00 96.19 83 GLY A O 1
ATOM 641 N N . LEU A 1 84 ? -3.038 8.020 18.708 1.00 95.94 84 LEU A N 1
ATOM 642 C CA . LEU A 1 84 ? -2.703 6.810 19.458 1.00 95.94 84 LEU A CA 1
ATOM 643 C C . LEU A 1 84 ? -2.805 7.043 20.969 1.00 95.94 84 LEU A C 1
ATOM 645 O O . LEU A 1 84 ? -3.440 6.253 21.665 1.00 95.94 84 LEU A O 1
ATOM 649 N N . ASN A 1 85 ? -2.242 8.139 21.484 1.00 97.50 85 ASN A N 1
ATOM 650 C CA . ASN A 1 85 ? -2.327 8.475 22.908 1.00 97.50 85 ASN A CA 1
ATOM 651 C C . ASN A 1 85 ? -3.783 8.639 23.369 1.00 97.50 85 ASN A C 1
ATOM 653 O O . ASN A 1 85 ? -4.168 8.104 24.412 1.00 97.50 85 ASN A O 1
ATOM 657 N N . ARG A 1 86 ? -4.616 9.322 22.574 1.00 97.44 86 ARG A N 1
ATOM 658 C CA . ARG A 1 86 ? -6.047 9.499 22.854 1.00 97.44 86 ARG A CA 1
ATOM 659 C C . ARG A 1 86 ? -6.816 8.177 22.832 1.00 97.44 86 ARG A C 1
ATOM 661 O O . ARG A 1 86 ? -7.720 7.996 23.653 1.00 97.44 86 ARG A O 1
ATOM 668 N N . LEU A 1 87 ? -6.481 7.275 21.909 1.00 95.56 87 LEU A N 1
ATOM 669 C CA . LEU A 1 87 ? -7.081 5.944 21.811 1.00 95.56 87 LEU A CA 1
ATOM 670 C C . LEU A 1 87 ? -6.687 5.067 23.006 1.00 95.56 87 LEU A C 1
ATOM 672 O O . LEU A 1 87 ? -7.550 4.445 23.622 1.00 95.56 87 LEU A O 1
ATOM 676 N N . LEU A 1 88 ? -5.405 5.063 23.381 1.00 95.88 88 LEU A N 1
ATOM 677 C CA . LEU A 1 88 ? -4.902 4.322 24.540 1.00 95.88 88 LEU A CA 1
ATOM 678 C C . LEU A 1 88 ? -5.537 4.805 25.848 1.00 95.88 88 LEU A C 1
ATOM 680 O O . LEU A 1 88 ? -5.878 3.985 26.701 1.00 95.88 88 LEU A O 1
ATOM 684 N N . ASP A 1 89 ? -5.725 6.115 26.008 1.00 97.69 89 ASP A N 1
ATOM 685 C CA . ASP A 1 89 ? -6.443 6.681 27.153 1.00 97.69 89 ASP A CA 1
ATOM 6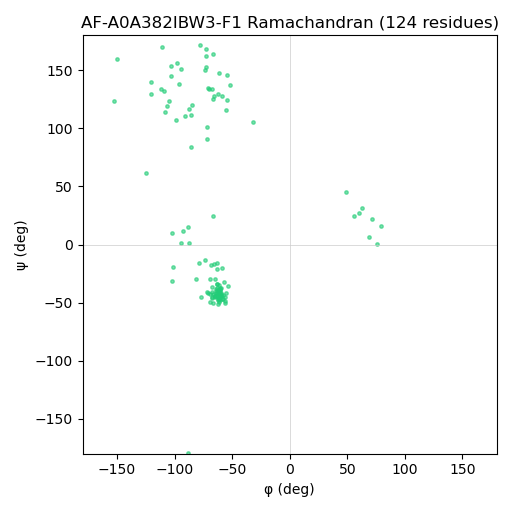86 C C . ASP A 1 89 ? -7.913 6.229 27.184 1.00 97.69 89 ASP A C 1
ATOM 688 O O . ASP A 1 89 ? -8.411 5.826 28.237 1.00 97.69 89 ASP A O 1
ATOM 692 N N . ALA A 1 90 ? -8.583 6.203 26.023 1.00 96.25 90 ALA A N 1
ATOM 693 C CA . ALA A 1 90 ? -9.956 5.710 25.890 1.00 96.25 90 ALA A CA 1
ATOM 694 C C . ALA A 1 90 ? -10.083 4.255 26.352 1.00 96.25 90 ALA A C 1
ATOM 696 O O . ALA A 1 90 ? -10.971 3.927 27.139 1.00 96.25 90 ALA A O 1
ATOM 697 N N . VAL A 1 91 ? -9.156 3.406 25.898 1.00 95.06 91 VAL A N 1
ATOM 698 C CA . VAL A 1 91 ? -9.097 1.987 26.259 1.00 95.06 91 VAL A CA 1
ATOM 699 C C . VAL A 1 91 ? -8.887 1.817 27.762 1.00 95.06 91 VAL A C 1
ATOM 701 O O . VAL A 1 91 ? -9.653 1.105 28.407 1.00 95.06 91 VAL A O 1
ATOM 704 N N . LYS A 1 92 ? -7.901 2.510 28.347 1.00 95.19 92 LYS A N 1
ATOM 705 C CA . LYS A 1 92 ? -7.596 2.421 29.788 1.00 95.19 92 LYS A CA 1
ATOM 706 C C . LYS A 1 92 ? -8.757 2.877 30.670 1.00 95.19 92 LYS A C 1
ATOM 708 O O . LYS A 1 92 ? -8.959 2.322 31.745 1.00 95.19 92 LYS A O 1
ATOM 713 N N . LYS A 1 93 ? -9.510 3.883 30.223 1.00 96.75 93 LYS A N 1
ATOM 714 C CA . LYS A 1 93 ? -10.669 4.435 30.941 1.00 96.75 93 LYS A CA 1
ATOM 715 C C . LYS A 1 93 ? -11.984 3.711 30.635 1.00 96.75 93 LYS A C 1
ATOM 717 O O . LYS A 1 93 ? -13.017 4.132 31.145 1.00 96.75 93 LYS A O 1
ATOM 722 N N . GLY A 1 94 ? -11.975 2.667 29.800 1.00 94.00 94 GLY A N 1
ATOM 723 C CA . GLY A 1 94 ? -13.189 1.937 29.418 1.00 94.00 94 GLY A CA 1
ATOM 724 C C . GLY A 1 94 ? -14.210 2.793 28.661 1.00 94.00 94 GLY A C 1
ATOM 725 O O . GLY A 1 94 ? -15.414 2.596 28.806 1.00 94.00 94 GLY A O 1
ATOM 726 N N . GLN A 1 95 ? -13.749 3.781 27.891 1.00 96.12 95 GLN A N 1
ATOM 727 C CA . GLN A 1 95 ? -14.626 4.639 27.097 1.00 96.12 95 GLN A CA 1
ATOM 728 C C . GLN A 1 95 ? -15.200 3.884 25.895 1.00 96.12 95 GLN A C 1
ATOM 730 O O . GLN A 1 95 ? -14.563 2.994 25.333 1.00 96.12 95 GLN A O 1
ATOM 735 N N . ASN A 1 96 ? -16.383 4.304 25.441 1.00 94.81 96 ASN A N 1
ATOM 736 C CA . ASN A 1 96 ? -16.921 3.836 24.170 1.00 94.81 96 ASN A CA 1
ATOM 737 C C . ASN A 1 96 ? -16.045 4.342 23.018 1.00 94.81 96 ASN A C 1
ATOM 739 O O . ASN A 1 96 ? -15.798 5.543 22.895 1.00 94.81 96 ASN A O 1
ATOM 743 N N . ILE A 1 97 ? -15.622 3.418 22.161 1.00 96.19 97 ILE A N 1
ATOM 744 C CA . ILE A 1 97 ? -14.872 3.694 20.936 1.00 96.19 97 ILE A CA 1
ATOM 745 C C . ILE A 1 97 ? -15.788 3.350 19.765 1.00 96.19 97 ILE A C 1
ATOM 747 O O . ILE A 1 97 ? -16.434 2.302 19.790 1.00 96.19 97 ILE A O 1
ATOM 751 N N . ALA A 1 98 ? -15.852 4.236 18.774 1.00 95.75 98 ALA A N 1
ATOM 752 C CA . ALA A 1 98 ? -16.581 4.019 17.532 1.00 95.75 98 ALA A CA 1
ATOM 753 C C . ALA A 1 98 ? -15.622 4.103 16.338 1.00 95.75 98 ALA A C 1
ATOM 755 O O . ALA A 1 98 ? -14.736 4.963 16.338 1.00 95.75 98 ALA A O 1
ATOM 756 N N . VAL A 1 99 ? -15.793 3.234 15.341 1.00 94.69 99 VAL A N 1
ATOM 757 C CA . VAL A 1 99 ? -15.000 3.250 14.101 1.00 94.69 99 VAL A CA 1
ATOM 758 C C . VAL A 1 99 ? -15.854 3.772 12.954 1.00 94.69 99 VAL A C 1
ATOM 760 O O . VAL A 1 99 ? -16.866 3.178 12.599 1.00 94.69 99 VAL A O 1
ATOM 763 N N . PHE A 1 100 ? -15.418 4.878 12.356 1.00 93.88 100 PHE A N 1
ATOM 764 C CA . PHE A 1 100 ? -16.042 5.453 11.169 1.00 93.88 100 PHE A CA 1
ATOM 765 C C . PHE A 1 100 ? -15.129 5.222 9.966 1.00 93.88 100 PHE A C 1
ATOM 767 O O . PHE A 1 100 ? -14.023 5.759 9.920 1.00 93.88 100 PHE A O 1
ATOM 774 N N . GLY A 1 101 ? -15.596 4.410 9.020 1.00 93.56 101 GLY A N 1
ATOM 775 C CA . GLY A 1 101 ? -14.960 4.219 7.719 1.00 93.56 101 GLY A CA 1
ATOM 776 C C . GLY A 1 101 ? -15.614 5.073 6.645 1.00 93.56 101 GLY A C 1
ATOM 777 O O . GLY A 1 101 ? -16.787 5.429 6.764 1.00 93.56 101 GLY A O 1
ATOM 778 N N . ASP A 1 102 ? -14.865 5.363 5.585 1.00 94.31 102 ASP A N 1
ATOM 779 C CA . ASP A 1 102 ? -15.456 5.853 4.340 1.00 94.31 102 ASP A CA 1
ATOM 780 C C . ASP A 1 102 ? -16.192 4.710 3.610 1.00 94.31 102 ASP A C 1
ATOM 782 O O . ASP A 1 102 ? -16.000 3.527 3.907 1.00 94.31 102 ASP A O 1
ATOM 786 N N . TYR A 1 103 ? -17.071 5.069 2.678 1.00 93.56 103 TYR A N 1
ATOM 787 C CA . TYR A 1 103 ? -17.941 4.153 1.944 1.00 93.56 103 TYR A CA 1
ATOM 788 C C . TYR A 1 103 ? -17.204 3.326 0.877 1.00 93.56 103 TYR A C 1
ATOM 790 O O . TYR A 1 103 ? -17.762 2.367 0.340 1.00 93.56 103 TYR A O 1
ATOM 798 N N . ASP A 1 104 ? -15.966 3.682 0.538 1.00 97.12 104 ASP A N 1
ATOM 799 C CA . ASP A 1 104 ? -15.171 2.903 -0.402 1.00 97.12 104 ASP A CA 1
ATOM 800 C C . ASP A 1 104 ? -14.682 1.571 0.201 1.00 97.12 104 ASP A C 1
ATOM 802 O O . ASP A 1 104 ? -14.810 1.274 1.393 1.00 97.12 104 ASP A O 1
ATOM 806 N N . VAL A 1 105 ? -14.154 0.706 -0.666 1.00 96.62 105 VAL A N 1
ATOM 807 C CA . VAL A 1 105 ? -13.708 -0.635 -0.263 1.00 96.62 105 VAL A CA 1
ATOM 808 C C . VAL A 1 105 ? -12.562 -0.553 0.752 1.00 96.62 105 VAL A C 1
ATOM 810 O O . VAL A 1 105 ? -12.496 -1.375 1.670 1.00 96.62 105 VAL A O 1
ATOM 813 N N . ASP A 1 106 ? -11.695 0.451 0.641 1.00 95.88 106 ASP A N 1
ATOM 814 C CA . ASP A 1 106 ? -10.567 0.639 1.555 1.00 95.88 106 ASP A CA 1
ATOM 815 C C . ASP A 1 106 ? -11.058 1.059 2.956 1.00 95.88 106 ASP A C 1
ATOM 817 O O . ASP A 1 106 ? -10.624 0.501 3.971 1.00 95.88 106 ASP A O 1
ATOM 821 N N . GLY A 1 107 ? -12.038 1.961 3.038 1.00 96.56 107 GLY A N 1
ATOM 822 C CA . GLY A 1 107 ? -12.695 2.393 4.273 1.00 96.56 107 GLY A CA 1
ATOM 823 C C . GLY A 1 107 ? -13.479 1.275 4.963 1.00 96.56 107 GLY A C 1
ATOM 824 O O . GLY A 1 107 ? -13.333 1.058 6.174 1.00 96.56 107 GLY A O 1
ATOM 825 N N . ALA A 1 108 ? -14.249 0.496 4.201 1.00 95.94 108 ALA A N 1
ATOM 826 C CA . ALA A 1 108 ? -15.003 -0.636 4.735 1.00 95.94 108 ALA A CA 1
ATOM 827 C C . ALA A 1 108 ? -14.080 -1.744 5.278 1.00 95.94 108 ALA A C 1
ATOM 829 O O . ALA A 1 108 ? -14.293 -2.266 6.380 1.00 95.94 108 ALA A O 1
ATOM 830 N N . THR A 1 109 ? -13.028 -2.098 4.533 1.00 97.31 109 THR A N 1
ATOM 831 C CA . THR A 1 109 ? -12.099 -3.171 4.929 1.00 97.31 109 THR A CA 1
ATOM 832 C C . THR A 1 109 ? -11.206 -2.772 6.104 1.00 97.31 109 THR A C 1
ATOM 834 O O . THR A 1 109 ? -11.025 -3.577 7.023 1.00 97.31 109 THR A O 1
ATOM 837 N N . SER A 1 110 ? -10.703 -1.535 6.138 1.00 96.44 110 SER A N 1
ATOM 838 C CA . SER A 1 110 ? -9.923 -1.013 7.271 1.00 96.44 110 SER A CA 1
ATOM 839 C C . SER A 1 110 ? -10.751 -0.938 8.557 1.00 96.44 110 SER A C 1
ATOM 841 O O . SER A 1 110 ? -10.284 -1.367 9.616 1.00 96.44 110 SER A O 1
ATOM 843 N N . SER A 1 111 ? -12.011 -0.504 8.468 1.00 96.31 111 SER A N 1
ATOM 844 C CA . SER A 1 111 ? -12.923 -0.466 9.618 1.00 96.31 111 SER A CA 1
ATOM 845 C C . SER A 1 111 ? -13.200 -1.861 10.173 1.00 96.31 111 SER A C 1
ATOM 847 O O . SER A 1 111 ? -13.114 -2.085 11.384 1.00 96.31 111 SER A O 1
ATOM 849 N N . ALA A 1 112 ? -13.452 -2.832 9.289 1.00 96.19 112 ALA A N 1
ATOM 850 C CA . ALA A 1 112 ? -13.630 -4.227 9.680 1.00 96.19 112 ALA A CA 1
ATOM 851 C C . ALA A 1 112 ? -12.364 -4.811 10.333 1.00 96.19 112 ALA A C 1
ATOM 853 O O . ALA A 1 112 ? -12.466 -5.559 11.308 1.00 96.19 112 ALA A O 1
ATOM 854 N N . LEU A 1 113 ? -11.172 -4.467 9.833 1.00 97.19 113 LEU A N 1
ATOM 855 C CA . LEU A 1 113 ? -9.901 -4.896 10.419 1.00 97.19 113 LEU A CA 1
ATOM 856 C C . LEU A 1 113 ? -9.726 -4.356 11.845 1.00 97.19 113 LEU A C 1
ATOM 858 O O . LEU A 1 113 ? -9.423 -5.134 12.751 1.00 97.19 113 LEU A O 1
ATOM 862 N N . ILE A 1 114 ? -9.966 -3.058 12.057 1.00 96.31 114 ILE A N 1
ATOM 863 C CA . ILE A 1 114 ? -9.884 -2.429 13.384 1.00 96.31 114 ILE A CA 1
ATOM 864 C C . ILE A 1 114 ? -10.890 -3.079 14.339 1.00 96.31 114 ILE A C 1
ATOM 866 O O . ILE A 1 114 ? -10.516 -3.490 15.438 1.00 96.31 114 ILE A O 1
ATOM 870 N N . TYR A 1 115 ? -12.142 -3.246 13.908 1.00 96.44 115 TYR A N 1
ATOM 871 C CA . TYR A 1 115 ? -13.175 -3.899 14.711 1.00 96.44 115 TYR A CA 1
ATOM 872 C C . TYR A 1 115 ? -12.768 -5.311 15.145 1.00 96.44 115 TYR A C 1
ATOM 874 O O . TYR A 1 115 ? -12.840 -5.655 16.327 1.00 96.44 115 TYR A O 1
ATOM 882 N N . ARG A 1 116 ? -12.278 -6.125 14.201 1.00 97.12 116 ARG A N 1
ATOM 883 C CA . ARG A 1 116 ? -11.813 -7.491 14.481 1.00 97.12 116 ARG A CA 1
ATOM 884 C C . ARG A 1 116 ? -10.615 -7.517 15.423 1.00 97.12 116 ARG A C 1
ATOM 886 O O . ARG A 1 116 ? -10.547 -8.411 16.262 1.00 97.12 116 ARG A O 1
ATOM 893 N N . TYR A 1 117 ? -9.696 -6.561 15.304 1.00 96.94 117 TYR A N 1
ATOM 894 C CA . TYR A 1 117 ? -8.559 -6.446 16.212 1.00 96.94 117 TYR A CA 1
ATOM 895 C C . TYR A 1 117 ? -9.015 -6.181 17.650 1.00 96.94 117 TYR A C 1
ATOM 897 O O . TYR A 1 117 ? -8.631 -6.922 18.553 1.00 96.94 117 TYR A O 1
ATOM 905 N N . PHE A 1 118 ? -9.881 -5.184 17.863 1.00 96.38 118 PHE A N 1
ATOM 906 C CA . PHE A 1 118 ? -10.406 -4.879 19.197 1.00 96.38 118 PHE A CA 1
ATOM 907 C C . PHE A 1 118 ? -11.181 -6.059 19.795 1.00 96.38 118 PHE A C 1
ATOM 909 O O . PHE A 1 118 ? -10.972 -6.401 20.960 1.00 96.38 118 PHE A O 1
ATOM 916 N N . LEU A 1 119 ? -11.990 -6.746 18.982 1.00 95.44 119 LEU A N 1
ATOM 917 C CA . LEU A 1 119 ? -12.684 -7.963 19.401 1.00 95.44 119 LEU A CA 1
ATOM 918 C C . LEU A 1 119 ? -11.702 -9.065 19.836 1.00 95.44 119 LEU A C 1
ATOM 920 O O . LEU A 1 119 ? -11.922 -9.703 20.863 1.00 95.44 119 LEU A O 1
ATOM 924 N N . ALA A 1 120 ? -10.610 -9.267 19.091 1.00 97.44 120 ALA A N 1
ATOM 925 C CA . ALA A 1 120 ? -9.595 -10.276 19.399 1.00 97.44 120 ALA A CA 1
ATOM 926 C C . ALA A 1 120 ? -8.853 -10.004 20.719 1.00 97.44 120 ALA A C 1
ATOM 928 O O . ALA A 1 120 ? -8.450 -10.949 21.393 1.00 97.44 120 ALA A O 1
ATOM 929 N N . ILE A 1 121 ? -8.711 -8.735 21.112 1.00 95.00 121 ILE A N 1
ATOM 930 C CA . ILE A 1 121 ? -8.127 -8.338 22.405 1.00 95.00 121 ILE A CA 1
ATOM 931 C C . ILE A 1 121 ? -9.180 -8.149 23.513 1.00 95.00 121 ILE A C 1
ATOM 933 O O . ILE A 1 121 ? -8.865 -7.622 24.577 1.00 95.00 121 ILE A O 1
ATOM 937 N N . GLY A 1 122 ? -10.429 -8.570 23.282 1.00 94.75 122 GLY A N 1
ATOM 938 C CA . GLY A 1 122 ? -11.495 -8.571 24.290 1.00 94.75 122 GLY A CA 1
ATOM 939 C C . GLY A 1 122 ? -12.155 -7.214 24.546 1.00 94.75 122 GLY A C 1
ATOM 940 O O . GLY A 1 122 ? -12.852 -7.052 25.546 1.00 94.75 122 GLY A O 1
ATOM 941 N N . ILE A 1 123 ? -11.967 -6.235 23.659 1.00 94.50 123 ILE A N 1
ATOM 942 C CA . ILE A 1 123 ? -12.555 -4.899 23.777 1.00 94.50 123 ILE A CA 1
ATOM 943 C C . ILE A 1 123 ? -13.710 -4.767 22.787 1.00 94.50 123 ILE A C 1
ATOM 945 O O . ILE A 1 123 ? -13.546 -4.911 21.576 1.00 94.50 123 ILE A O 1
ATOM 949 N N . LYS A 1 124 ? -14.898 -4.438 23.297 1.00 92.81 124 LYS A N 1
ATOM 950 C CA . LYS A 1 124 ? -16.071 -4.190 22.457 1.00 92.81 124 LYS A CA 1
ATOM 951 C C . LYS A 1 124 ? -16.115 -2.725 22.025 1.00 92.81 124 LYS A C 1
ATOM 953 O O . LYS A 1 124 ? -16.290 -1.844 22.861 1.00 92.81 124 LYS A O 1
ATOM 958 N N . ILE A 1 125 ? -16.014 -2.489 20.721 1.00 94.19 125 ILE A N 1
ATOM 959 C CA . ILE A 1 125 ? -16.187 -1.168 20.100 1.00 94.19 125 ILE A CA 1
ATOM 960 C C . ILE A 1 125 ? -17.471 -1.136 19.257 1.00 94.19 125 ILE A C 1
ATOM 962 O O . ILE A 1 125 ? -18.120 -2.174 19.077 1.00 94.19 125 ILE A O 1
ATOM 966 N N . ARG A 1 126 ? -17.868 0.054 18.804 1.00 86.38 126 ARG A N 1
ATOM 967 C CA . ARG A 1 126 ? -19.064 0.294 17.987 1.00 86.38 126 ARG A CA 1
ATOM 968 C C . ARG A 1 126 ? -18.725 0.686 16.558 1.00 86.38 126 ARG A C 1
ATOM 970 O O . ARG A 1 126 ? -17.641 1.269 16.341 1.00 86.38 126 ARG A O 1
#

Organism: NCBI:txid408172

Mean predicted aligned error: 6.78 Å